Protein AF-A0A6S7LPI6-F1 (afdb_monomer_lite)

Radius of gyration: 19.41 Å; chains: 1; bounding box: 51×55×48 Å

Secondary structure (DSSP, 8-state):
--------S-S-TTSSGGGS-HHHHHHHHHHHTT--HHHHHHHHHHHHHTT-TTS-SSHHHHTT--S----EEETTEEEEE--HHHHHHHHHTTS-TT--EEEEEEEE--EESSSEEEEEEEEE-SSSS-EEEEEEEEEESS--SSSGGGHHHHHHHHHHHHH-EEETTEEEEEE-

Sequence (176 aa):
TDSISDNSCLSDDSDQLENYSLKDKLVTWVNNFQVKHNAVDALLKLLKQSGHSELPSTARALLATPRLVSIGHKSEMEYVYFPLEKALLENFQSYPDSVDTLEIGLIPLFKSSQSSLWPVLCGIMNLTPVRIFPIALTYGKSKPKNLDFLHDTVRDLNIVLKQGLSCGSKVLKVSL

Foldseek 3Di:
DDDDDDDDDDDDPPPPPVPDDPLVVLLLVCLLVVDDFVVVLVVQVVVCVVPPVVGDNTPCVSNVPDPDFDWDDALNWTKGFDQPLNVCQVSCVSFDPPAQAWEKDWDFDWDDDQKIKTFTWMWGDPDPPIDIDTGMITIDRDPRNDPRSCVSVVVSVVVCQVFAHDDPPGGHHYHD

pLDDT: mean 84.73, std 15.78, range [29.33, 97.5]

Structure (mmCIF, N/CA/C/O backbone):
data_AF-A0A6S7LPI6-F1
#
_entry.id   AF-A0A6S7LPI6-F1
#
loop_
_atom_site.group_PDB
_atom_site.id
_atom_site.type_symbol
_atom_site.label_atom_id
_atom_site.label_alt_id
_atom_site.label_comp_id
_atom_site.label_asym_id
_atom_site.label_entity_id
_atom_site.label_seq_id
_atom_site.pdbx_PDB_ins_code
_atom_site.Cartn_x
_atom_site.Cartn_y
_atom_site.Cartn_z
_atom_site.occupancy
_atom_site.B_iso_or_equiv
_atom_site.auth_seq_id
_atom_site.auth_comp_id
_atom_site.auth_asym_id
_atom_site.auth_atom_id
_atom_site.pdbx_PDB_model_num
ATOM 1 N N . THR A 1 1 ? -13.040 -41.913 -6.096 1.00 38.00 1 THR A N 1
ATOM 2 C CA . THR A 1 1 ? -12.423 -41.538 -4.812 1.00 38.00 1 THR A CA 1
ATOM 3 C C . THR A 1 1 ? -11.556 -40.338 -5.065 1.00 38.00 1 THR A C 1
ATOM 5 O O . THR A 1 1 ? -11.021 -40.237 -6.160 1.00 38.00 1 THR A O 1
ATOM 8 N N . ASP A 1 2 ? -11.493 -39.472 -4.062 1.00 29.33 2 ASP A N 1
ATOM 9 C CA . ASP A 1 2 ? -10.891 -38.138 -4.022 1.00 29.33 2 ASP A CA 1
ATOM 10 C C . ASP A 1 2 ? -11.766 -37.020 -4.596 1.00 29.33 2 ASP A C 1
ATOM 12 O O . ASP A 1 2 ? -12.211 -37.105 -5.732 1.00 29.33 2 ASP A O 1
ATOM 16 N N . SER A 1 3 ? -12.000 -35.887 -3.942 1.00 38.38 3 SER A N 1
ATOM 17 C CA . SER A 1 3 ? -12.183 -35.481 -2.537 1.00 38.38 3 SER A CA 1
ATOM 18 C C . SER A 1 3 ? -12.418 -33.964 -2.624 1.00 38.38 3 SER A C 1
ATOM 20 O O . SER A 1 3 ? -11.811 -33.287 -3.449 1.00 38.38 3 SER A O 1
ATOM 22 N N . ILE A 1 4 ? -13.340 -33.452 -1.815 1.00 45.62 4 ILE A N 1
ATOM 23 C CA . ILE A 1 4 ? -13.784 -32.050 -1.738 1.00 45.62 4 ILE A CA 1
ATOM 24 C C . ILE A 1 4 ? -12.619 -31.086 -1.439 1.00 45.62 4 ILE A C 1
ATOM 26 O O . ILE A 1 4 ? -11.750 -31.411 -0.630 1.00 45.62 4 ILE A O 1
ATOM 30 N N . SER A 1 5 ? -12.642 -29.878 -2.020 1.00 39.88 5 SER A N 1
ATOM 31 C CA . SER A 1 5 ? -12.077 -28.652 -1.423 1.00 39.88 5 SER A CA 1
ATOM 32 C C . SER A 1 5 ? -12.784 -27.402 -1.975 1.00 39.88 5 SER A C 1
ATOM 34 O O . SER A 1 5 ? -12.602 -27.028 -3.132 1.00 39.88 5 SER A O 1
ATOM 36 N N . ASP A 1 6 ? -13.604 -26.816 -1.105 1.00 35.84 6 ASP A N 1
ATOM 37 C CA . ASP A 1 6 ? -14.386 -25.573 -1.187 1.00 35.84 6 ASP A CA 1
ATOM 38 C C . ASP A 1 6 ? -13.531 -24.318 -1.509 1.00 35.84 6 ASP A C 1
ATOM 40 O O . ASP A 1 6 ? -12.397 -24.199 -1.057 1.00 35.84 6 ASP A O 1
ATOM 44 N N . ASN A 1 7 ? -13.947 -23.461 -2.452 1.00 48.78 7 ASN A N 1
ATOM 45 C CA . ASN A 1 7 ? -14.768 -22.237 -2.306 1.00 48.78 7 ASN A CA 1
ATOM 46 C C . ASN A 1 7 ? -14.060 -21.007 -1.677 1.00 48.78 7 ASN A C 1
ATOM 48 O O . ASN A 1 7 ? -13.860 -20.985 -0.470 1.00 48.78 7 ASN A O 1
ATOM 52 N N . SER A 1 8 ? -13.788 -19.960 -2.485 1.00 48.56 8 SER A N 1
ATOM 53 C CA . SER A 1 8 ? -14.127 -18.539 -2.196 1.00 48.56 8 SER A CA 1
ATOM 54 C C . SER A 1 8 ? -13.527 -17.542 -3.218 1.00 48.56 8 SER A C 1
ATOM 56 O O . SER A 1 8 ? -12.334 -17.257 -3.169 1.00 48.56 8 SER A O 1
ATOM 58 N N . CYS A 1 9 ? -14.371 -16.950 -4.069 1.00 35.94 9 CYS A N 1
ATOM 59 C CA . CYS A 1 9 ? -14.296 -15.571 -4.595 1.00 35.94 9 CYS A CA 1
ATOM 60 C C . CYS A 1 9 ? -15.755 -15.220 -4.939 1.00 35.94 9 CYS A C 1
ATOM 62 O O . CYS A 1 9 ? -16.339 -15.857 -5.808 1.00 35.94 9 CYS A O 1
ATOM 64 N N . LEU A 1 10 ? -16.375 -14.368 -4.126 1.00 50.50 10 LEU A N 1
ATOM 65 C CA . LEU A 1 10 ? -17.753 -14.518 -3.647 1.00 50.50 10 LEU A CA 1
ATOM 66 C C . LEU A 1 10 ? -18.869 -14.508 -4.708 1.00 50.50 10 LEU A C 1
ATOM 68 O O . LEU A 1 10 ? -18.901 -13.719 -5.645 1.00 50.50 10 LEU A O 1
ATOM 72 N N . SER A 1 11 ? -19.821 -15.400 -4.443 1.00 45.88 11 SER A N 1
ATOM 73 C CA . SER A 1 11 ? -21.220 -15.419 -4.863 1.00 45.88 11 SER A CA 1
ATOM 74 C C . SER A 1 11 ? -22.012 -14.243 -4.275 1.00 45.88 11 SER A C 1
ATOM 76 O O . SER A 1 11 ? -21.852 -13.973 -3.089 1.00 45.88 11 SER A O 1
ATOM 78 N N . ASP A 1 12 ? -22.889 -13.647 -5.089 1.00 37.72 12 ASP A N 1
ATOM 79 C CA . ASP A 1 12 ? -24.070 -12.820 -4.757 1.00 37.72 12 ASP A CA 1
ATOM 80 C C . ASP A 1 12 ? -24.065 -12.127 -3.365 1.00 37.72 12 ASP A C 1
ATOM 82 O O . ASP A 1 12 ? -24.428 -12.702 -2.338 1.00 37.72 12 ASP A O 1
ATOM 86 N N . ASP A 1 13 ? -23.634 -10.861 -3.335 1.00 52.47 13 ASP A N 1
ATOM 87 C CA . ASP A 1 13 ? -23.155 -10.122 -2.146 1.00 52.47 13 ASP A CA 1
ATOM 88 C C . ASP A 1 13 ? -24.256 -9.562 -1.212 1.00 52.47 13 ASP A C 1
ATOM 90 O O . ASP A 1 13 ? -23.968 -8.854 -0.249 1.00 52.47 13 ASP A O 1
ATOM 94 N N . SER A 1 14 ? -25.535 -9.867 -1.452 1.00 49.16 14 SER A N 1
ATOM 95 C CA . SER A 1 14 ? -26.617 -9.418 -0.552 1.00 49.16 14 SER A CA 1
ATOM 96 C C . SER A 1 14 ? -26.921 -10.393 0.595 1.00 49.16 14 SER A C 1
ATOM 98 O O . SER A 1 14 ? -27.342 -9.944 1.660 1.00 49.16 14 SER A O 1
ATOM 100 N N . ASP A 1 15 ? -26.580 -11.680 0.446 1.00 46.91 15 ASP A N 1
ATOM 101 C CA . ASP A 1 15 ? -26.889 -12.736 1.428 1.00 46.91 15 ASP A CA 1
ATOM 102 C C . ASP A 1 15 ? -25.670 -13.192 2.273 1.00 46.91 15 ASP A C 1
ATOM 104 O O . ASP A 1 15 ? -25.810 -13.980 3.208 1.00 46.91 15 ASP A O 1
ATOM 108 N N . GLN A 1 16 ? -24.452 -12.696 2.002 1.00 50.00 16 GLN A N 1
ATOM 109 C CA . GLN A 1 16 ? -23.207 -13.154 2.663 1.00 50.00 16 GLN A CA 1
ATOM 110 C C . GLN A 1 16 ? -22.785 -12.321 3.895 1.00 50.00 16 GLN A C 1
ATOM 112 O O . GLN A 1 16 ? -21.941 -12.746 4.688 1.00 50.00 16 GLN A O 1
ATOM 117 N N . LEU A 1 17 ? -23.379 -11.143 4.116 1.00 52.81 17 LEU A N 1
ATOM 118 C CA . LEU A 1 17 ? -23.037 -10.251 5.241 1.00 52.81 17 LEU A CA 1
ATOM 119 C C . LEU A 1 17 ? -23.485 -10.780 6.620 1.00 52.81 17 LEU A C 1
ATOM 121 O O . LEU A 1 17 ? -23.011 -10.300 7.661 1.00 52.81 17 LEU A O 1
ATOM 125 N N . GLU A 1 18 ? -24.372 -11.775 6.652 1.00 56.91 18 GLU A N 1
ATOM 126 C CA . GLU A 1 18 ? -24.890 -12.359 7.893 1.00 56.91 18 GLU A CA 1
ATOM 127 C C . GLU A 1 18 ? -23.881 -13.277 8.602 1.00 56.91 18 GLU A C 1
ATOM 129 O O . GLU A 1 18 ? -23.933 -13.386 9.827 1.00 56.91 18 GLU A O 1
ATOM 134 N N . ASN A 1 19 ? -22.898 -13.838 7.887 1.00 67.81 19 ASN A N 1
ATOM 135 C CA . ASN A 1 19 ? -21.975 -14.842 8.439 1.00 67.81 19 ASN A CA 1
ATOM 136 C C . ASN A 1 19 ? -20.627 -14.283 8.944 1.00 67.81 19 ASN A C 1
ATOM 138 O O . ASN A 1 19 ? -19.804 -15.023 9.482 1.00 67.81 19 ASN A O 1
ATOM 142 N N . TYR A 1 20 ? -20.381 -12.978 8.791 1.0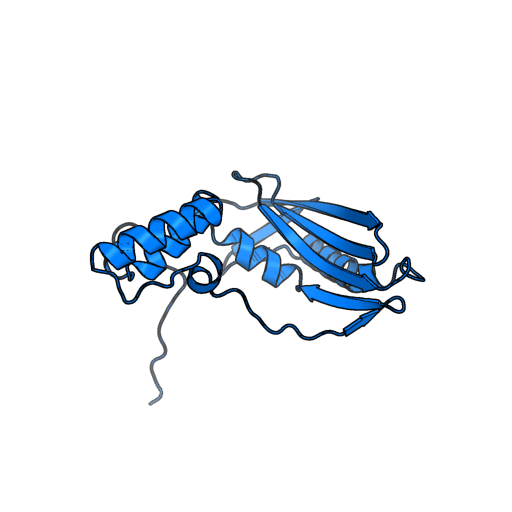0 80.12 20 TYR A N 1
ATOM 143 C CA . TYR A 1 20 ? -19.142 -12.343 9.250 1.00 80.12 20 TYR A CA 1
ATOM 144 C C . TYR A 1 20 ? -19.182 -11.974 10.733 1.00 80.12 20 TYR A C 1
ATOM 146 O O . TYR A 1 20 ? -20.161 -11.394 11.224 1.00 80.12 20 TYR A O 1
ATOM 154 N N . SER A 1 21 ? -18.072 -12.219 11.437 1.00 90.75 21 SER A N 1
ATOM 155 C CA . SER A 1 21 ? -17.922 -11.772 12.821 1.00 90.75 21 SER A CA 1
ATOM 156 C C . SER A 1 21 ? -17.941 -10.239 12.902 1.00 90.75 21 SER A C 1
ATOM 158 O O . SER A 1 21 ? -17.611 -9.537 11.942 1.00 90.75 21 SER A O 1
ATOM 160 N N . LEU A 1 22 ? -18.283 -9.685 14.071 1.00 92.69 22 LEU A N 1
ATOM 161 C CA . LEU A 1 22 ? -18.216 -8.233 14.293 1.00 92.69 22 LEU A CA 1
ATOM 162 C C . LEU A 1 22 ? -16.818 -7.677 13.986 1.00 92.69 22 LEU A C 1
ATOM 164 O O . LEU A 1 22 ? -16.688 -6.576 13.455 1.00 92.69 22 LEU A O 1
ATOM 168 N N . LYS A 1 23 ? -15.770 -8.452 14.285 1.00 92.19 23 LYS A N 1
ATOM 169 C CA . LYS A 1 23 ? -14.388 -8.088 13.980 1.00 92.19 23 LYS A CA 1
ATOM 170 C C . LYS A 1 23 ? -14.185 -7.890 12.476 1.00 92.19 23 LYS A C 1
ATOM 172 O O . LYS A 1 23 ? -13.609 -6.876 12.090 1.00 92.19 23 LYS A O 1
ATOM 177 N N . ASP A 1 24 ? -14.682 -8.805 11.648 1.00 89.81 24 ASP A N 1
ATOM 178 C CA . ASP A 1 24 ? -14.536 -8.732 10.188 1.00 89.81 24 ASP A CA 1
ATOM 179 C C . ASP A 1 24 ? -15.322 -7.546 9.621 1.00 89.81 24 ASP A C 1
ATOM 181 O O . ASP A 1 24 ? -14.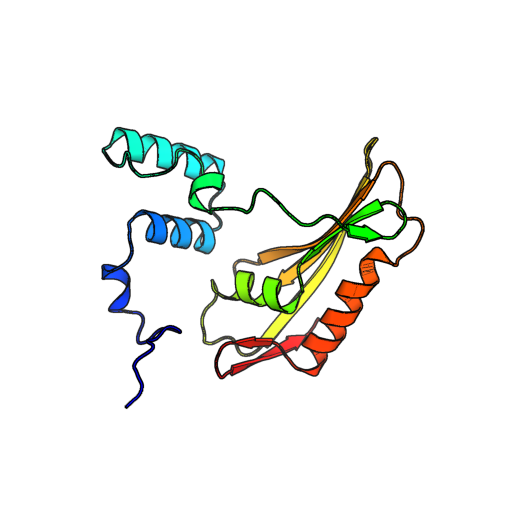789 -6.762 8.838 1.00 89.81 24 ASP A O 1
ATOM 185 N N . LYS A 1 25 ? -16.546 -7.326 10.121 1.00 92.50 25 LYS A N 1
ATOM 186 C CA . LYS A 1 25 ? -17.364 -6.153 9.768 1.00 92.50 25 LYS A CA 1
ATOM 187 C C . LYS A 1 25 ? -16.644 -4.841 10.091 1.00 92.50 25 LYS A C 1
ATOM 189 O O . LYS A 1 25 ? -16.651 -3.917 9.279 1.00 92.50 25 LYS A O 1
ATOM 194 N N . LEU A 1 26 ? -15.979 -4.765 11.247 1.00 94.31 26 LEU A N 1
ATOM 195 C CA . LEU A 1 26 ? -15.180 -3.601 11.630 1.00 94.31 26 LEU A CA 1
ATOM 196 C C . LEU A 1 26 ? -13.948 -3.428 10.735 1.00 94.31 26 LEU A C 1
ATOM 198 O O . LEU A 1 26 ? -13.650 -2.299 10.358 1.00 94.31 26 LEU A O 1
ATOM 202 N N . VAL A 1 27 ? -13.246 -4.504 10.368 1.00 90.75 27 VAL A N 1
ATOM 203 C CA . VAL A 1 27 ? -12.104 -4.437 9.436 1.00 90.75 27 VAL A CA 1
ATOM 204 C C . VAL A 1 27 ? -12.549 -3.877 8.083 1.00 90.75 27 VAL A C 1
ATOM 206 O O . VAL A 1 27 ? -11.958 -2.906 7.601 1.00 90.75 27 VAL A O 1
ATOM 209 N N . THR A 1 28 ? -13.625 -4.421 7.511 1.00 88.44 28 THR A N 1
ATOM 210 C CA . THR A 1 28 ? -14.194 -3.950 6.240 1.00 88.44 28 THR A CA 1
ATOM 211 C C . THR A 1 28 ? -14.614 -2.487 6.330 1.00 88.44 28 THR A C 1
ATOM 213 O O . THR A 1 28 ? -14.245 -1.681 5.478 1.00 88.44 28 THR A O 1
ATOM 216 N N . TRP A 1 29 ? -15.306 -2.098 7.404 1.00 92.19 29 TRP A N 1
ATOM 217 C CA . TRP A 1 29 ? -15.706 -0.709 7.626 1.00 92.19 29 TRP A CA 1
ATOM 218 C C . TRP A 1 29 ? -14.503 0.244 7.711 1.00 92.19 29 TRP A C 1
ATOM 220 O O . TRP A 1 29 ? -14.475 1.262 7.018 1.00 92.19 29 TRP A O 1
ATOM 230 N N . VAL A 1 30 ? -13.476 -0.088 8.500 1.00 92.19 30 VAL A N 1
ATOM 231 C CA . VAL A 1 30 ? -12.270 0.751 8.623 1.00 92.19 30 VAL A CA 1
ATOM 232 C C . VAL A 1 30 ? -11.594 0.945 7.267 1.00 92.19 30 VAL A C 1
ATOM 234 O O . VAL A 1 30 ? -11.211 2.070 6.933 1.00 92.19 30 VAL A O 1
ATOM 237 N N . ASN A 1 31 ? -11.482 -0.124 6.475 1.00 85.19 31 ASN A N 1
ATOM 238 C CA . ASN A 1 31 ? -10.840 -0.084 5.166 1.00 85.19 31 ASN A CA 1
ATOM 239 C C . ASN A 1 31 ? -11.653 0.714 4.144 1.00 85.19 31 ASN A C 1
ATOM 241 O O . ASN A 1 31 ? -11.070 1.536 3.431 1.00 85.19 31 ASN A O 1
ATOM 245 N N . ASN A 1 32 ? -12.970 0.514 4.086 1.00 85.19 32 ASN A N 1
ATOM 246 C CA . ASN A 1 32 ? -13.850 1.161 3.110 1.00 85.19 32 ASN A CA 1
ATOM 247 C C . ASN A 1 32 ? -13.947 2.670 3.342 1.00 85.19 32 ASN A C 1
ATOM 249 O O . ASN A 1 32 ? -13.871 3.448 2.395 1.00 85.19 32 ASN A O 1
ATOM 253 N N . PHE A 1 33 ? -14.044 3.090 4.605 1.00 87.62 33 PHE A N 1
ATOM 254 C CA . PHE A 1 33 ? -14.198 4.500 4.968 1.00 87.62 33 PHE A CA 1
ATOM 255 C C . PHE A 1 33 ? -12.874 5.200 5.307 1.00 87.62 33 PHE A C 1
ATOM 257 O O . PHE A 1 33 ? -12.888 6.363 5.708 1.00 87.62 33 PHE A O 1
ATOM 264 N N . GLN A 1 34 ? -11.736 4.507 5.171 1.00 86.00 34 GLN A N 1
ATOM 265 C CA . GLN A 1 34 ? -10.400 5.017 5.513 1.00 86.00 34 GLN A CA 1
ATOM 266 C C . GLN A 1 34 ? -10.366 5.682 6.905 1.00 86.00 34 GLN A C 1
ATOM 268 O O . GLN A 1 34 ? -9.833 6.780 7.103 1.00 86.00 34 GLN A O 1
ATOM 273 N N . VAL A 1 35 ? -10.981 5.018 7.890 1.00 92.50 35 VAL A N 1
ATOM 274 C CA . VAL A 1 35 ? -11.187 5.588 9.226 1.00 92.50 35 VAL A CA 1
ATOM 275 C C . VAL A 1 35 ? -9.847 5.735 9.943 1.00 92.50 35 VAL A C 1
ATOM 277 O O . VAL A 1 35 ? -9.056 4.796 10.040 1.00 92.50 35 VAL A O 1
ATOM 280 N N . LYS A 1 36 ? -9.588 6.922 10.500 1.00 92.56 36 LYS A N 1
ATOM 281 C CA . LYS A 1 36 ? -8.341 7.194 11.225 1.00 92.56 36 LYS A CA 1
ATOM 282 C C . LYS A 1 36 ? -8.189 6.252 12.422 1.00 92.56 36 LYS A C 1
ATOM 284 O O . LYS A 1 36 ? -9.107 6.109 13.227 1.00 92.56 36 LYS A O 1
ATOM 289 N N . HIS A 1 37 ? -6.993 5.682 12.594 1.00 92.94 37 HIS A N 1
ATOM 290 C CA . HIS A 1 37 ? -6.711 4.715 13.665 1.00 92.94 37 HIS A CA 1
ATOM 291 C C . HIS A 1 37 ? -7.062 5.228 15.067 1.00 92.94 37 HIS A C 1
ATOM 293 O O . HIS A 1 37 ? -7.540 4.452 15.879 1.00 92.94 37 HIS A O 1
ATOM 299 N N . ASN A 1 38 ? -6.891 6.521 15.358 1.00 95.69 38 ASN A N 1
ATOM 300 C CA . ASN A 1 38 ? -7.260 7.080 16.662 1.00 95.69 38 ASN A CA 1
ATOM 301 C C . ASN A 1 38 ? -8.775 7.007 16.940 1.00 95.69 38 ASN A C 1
ATOM 303 O O . ASN A 1 38 ? -9.173 6.768 18.078 1.00 95.69 38 ASN A O 1
ATOM 307 N N . ALA A 1 39 ? -9.611 7.190 15.915 1.00 96.62 39 ALA A N 1
ATOM 308 C CA . ALA A 1 39 ? -11.058 7.041 16.021 1.00 96.62 39 ALA A CA 1
ATOM 309 C C . ALA A 1 39 ? -11.443 5.566 16.199 1.00 96.62 39 ALA A C 1
ATOM 311 O O . ALA A 1 39 ? -12.270 5.247 17.049 1.00 96.62 39 ALA A O 1
ATOM 312 N N . VAL A 1 40 ? -10.783 4.664 15.465 1.00 96.62 40 VAL A N 1
ATOM 313 C CA . VAL A 1 40 ? -10.959 3.212 15.623 1.00 96.62 40 VAL A CA 1
ATOM 314 C C . VAL A 1 40 ? -10.549 2.757 17.027 1.00 96.62 40 VAL A C 1
ATOM 316 O O . VAL A 1 40 ? -11.294 2.030 17.669 1.00 96.62 40 VAL A O 1
ATOM 319 N N . ASP A 1 41 ? -9.414 3.225 17.550 1.00 96.50 41 ASP A N 1
ATOM 320 C CA . ASP A 1 41 ? -8.952 2.924 18.911 1.00 96.50 41 ASP A CA 1
ATOM 321 C C . ASP A 1 41 ? -9.964 3.387 19.968 1.00 96.50 41 ASP A C 1
ATOM 323 O O . ASP A 1 41 ? -10.225 2.672 20.937 1.00 96.50 41 ASP A O 1
ATOM 327 N N . ALA A 1 42 ? -10.530 4.588 19.800 1.00 97.19 42 ALA A N 1
ATOM 328 C CA . ALA A 1 42 ? -11.562 5.108 20.693 1.00 97.19 42 ALA A CA 1
ATOM 329 C C . ALA A 1 42 ? -12.834 4.247 20.639 1.00 97.19 42 ALA A C 1
ATOM 331 O O . ALA A 1 42 ? -13.347 3.855 21.687 1.00 97.19 42 ALA A O 1
ATOM 332 N N . LEU A 1 43 ? -13.289 3.886 19.435 1.00 97.50 43 LEU A N 1
ATOM 333 C CA . LEU A 1 43 ? -14.448 3.019 19.233 1.00 97.50 43 LEU A CA 1
ATOM 334 C C . LEU A 1 43 ? -14.235 1.628 19.844 1.00 97.50 43 LEU A C 1
ATOM 336 O O . LEU A 1 43 ? -15.086 1.146 20.583 1.0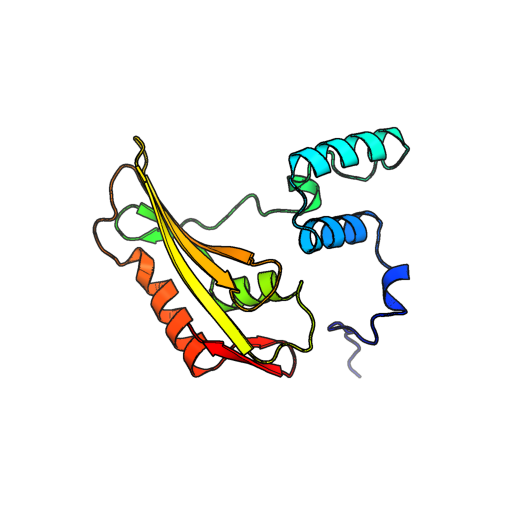0 97.50 43 LEU A O 1
ATOM 340 N N . LEU A 1 44 ? -13.088 0.998 19.590 1.00 96.94 44 LEU A N 1
ATOM 341 C CA . LEU A 1 44 ? -12.765 -0.326 20.121 1.00 96.94 44 LEU A CA 1
ATOM 342 C C . LEU A 1 44 ? -12.766 -0.341 21.654 1.00 96.94 44 LEU A C 1
ATOM 344 O O . LEU A 1 44 ? -13.264 -1.288 22.259 1.00 96.94 44 LEU A O 1
ATOM 348 N N . LYS A 1 45 ? -12.263 0.718 22.301 1.00 96.50 45 LYS A N 1
ATOM 349 C CA . LYS A 1 45 ? -12.324 0.846 23.766 1.00 96.50 45 LYS A CA 1
ATOM 350 C C . LYS A 1 45 ? -13.764 0.914 24.276 1.00 96.50 45 LYS A C 1
ATOM 352 O O . LYS A 1 45 ? -14.065 0.240 25.258 1.00 96.50 45 LYS A O 1
ATOM 357 N N . LEU A 1 46 ? -14.634 1.676 23.608 1.00 97.06 46 LEU A N 1
ATOM 358 C CA . LEU A 1 46 ? -16.059 1.748 23.949 1.00 97.06 46 LEU A CA 1
ATOM 359 C C . LEU A 1 46 ? -16.739 0.386 23.763 1.00 97.06 46 LEU A C 1
ATOM 361 O O . LEU A 1 46 ? -17.389 -0.095 24.683 1.00 97.06 46 LEU A O 1
ATOM 365 N N . LEU A 1 47 ? -16.512 -0.289 22.633 1.00 96.31 47 LEU A N 1
ATOM 366 C CA . LEU A 1 47 ? -17.093 -1.609 22.364 1.00 96.31 47 LEU A CA 1
ATOM 367 C C . LEU A 1 47 ? -16.678 -2.648 23.414 1.00 96.31 47 LEU A C 1
ATOM 369 O O . LEU A 1 47 ? -17.521 -3.408 23.890 1.00 96.31 47 LEU A O 1
ATOM 373 N N . LYS A 1 48 ? -15.410 -2.639 23.845 1.00 95.38 48 LYS A N 1
ATOM 374 C CA . LYS A 1 48 ? -14.941 -3.509 24.935 1.00 95.38 48 LYS A CA 1
ATOM 375 C C . LYS A 1 48 ? -15.652 -3.221 26.256 1.00 95.38 48 LYS A C 1
ATOM 377 O O . LYS A 1 48 ? -15.997 -4.159 26.966 1.00 95.38 48 LYS A O 1
ATOM 382 N N . GLN A 1 49 ? -15.877 -1.946 26.582 1.00 95.56 49 GLN A N 1
ATOM 383 C CA . GLN A 1 49 ? -16.639 -1.547 27.773 1.00 95.56 49 GLN A CA 1
ATOM 384 C C . GLN A 1 49 ? -18.117 -1.953 27.674 1.00 95.56 49 GLN A C 1
ATOM 386 O O . GLN A 1 49 ? -18.737 -2.240 28.692 1.00 95.56 49 GLN A O 1
ATOM 391 N N . SER A 1 50 ? -18.659 -2.028 26.459 1.00 95.69 50 SER A N 1
ATOM 392 C CA . SER A 1 50 ? -20.036 -2.444 26.173 1.00 95.69 50 SER A CA 1
ATOM 393 C C . SER A 1 50 ? -20.225 -3.960 26.011 1.00 95.69 50 SER A C 1
ATOM 395 O O . SER A 1 50 ? -21.294 -4.385 25.587 1.00 95.69 50 SER A O 1
ATOM 397 N N . GLY A 1 51 ? -19.227 -4.782 26.357 1.00 93.94 51 GLY A N 1
ATOM 398 C CA . GLY A 1 51 ? -19.354 -6.246 26.392 1.00 93.94 51 GLY A CA 1
ATOM 399 C C . GLY A 1 51 ? -18.607 -7.004 25.291 1.00 93.94 51 GLY A C 1
ATOM 400 O O . GLY A 1 51 ? -18.525 -8.226 25.367 1.00 93.94 51 GLY A O 1
ATOM 401 N N . HIS A 1 52 ? -17.982 -6.316 24.332 1.00 94.62 52 HIS A N 1
ATOM 402 C CA . HIS A 1 52 ? -17.192 -6.942 23.261 1.00 94.62 52 HIS A CA 1
ATOM 403 C C . HIS A 1 52 ? -15.724 -7.145 23.655 1.00 94.62 52 HIS A C 1
ATOM 405 O O . HIS A 1 52 ? -14.802 -6.594 23.045 1.00 94.62 52 HIS A O 1
ATOM 411 N N . SER A 1 53 ? -15.489 -7.883 24.741 1.00 92.69 53 SER A N 1
ATOM 412 C CA . SER A 1 53 ? -14.147 -8.089 25.310 1.00 92.69 53 SER A CA 1
ATOM 413 C C . SER A 1 53 ? -13.165 -8.815 24.372 1.00 92.69 53 SER A C 1
ATOM 415 O O . SER A 1 53 ? -11.950 -8.606 24.482 1.00 92.69 53 SER A O 1
ATOM 417 N N . GLU A 1 54 ? -13.691 -9.594 23.424 1.00 93.25 54 GLU A N 1
ATOM 418 C CA . GLU A 1 54 ? -12.979 -10.317 22.368 1.00 93.25 54 GLU A CA 1
ATOM 419 C C . GLU A 1 54 ? -12.297 -9.392 21.353 1.00 93.25 54 GLU A C 1
ATOM 421 O O . GLU A 1 54 ? -11.326 -9.786 20.700 1.00 93.25 54 GLU A O 1
ATOM 426 N N . LEU A 1 55 ? -12.774 -8.150 21.223 1.00 94.25 55 LEU A N 1
ATOM 427 C CA . LEU A 1 55 ? -12.196 -7.193 20.293 1.00 94.25 55 LEU A CA 1
ATOM 428 C C . LEU A 1 55 ? -10.830 -6.684 20.788 1.00 94.25 55 LEU A C 1
ATOM 430 O O . LEU A 1 55 ? -10.588 -6.512 21.992 1.00 94.25 55 LEU A O 1
ATOM 434 N N . PRO A 1 56 ? -9.896 -6.394 19.868 1.00 93.69 56 PRO A N 1
ATOM 435 C CA . PRO A 1 56 ? -8.624 -5.783 20.223 1.00 93.69 56 PRO A CA 1
ATOM 436 C C . PRO A 1 56 ? -8.818 -4.339 20.690 1.00 93.69 56 PRO A C 1
ATOM 438 O O . PRO A 1 56 ? -9.789 -3.682 20.349 1.00 93.69 56 PRO A O 1
ATOM 441 N N . SER A 1 57 ? -7.850 -3.808 21.438 1.00 91.31 57 SER A N 1
ATOM 442 C CA . SER A 1 57 ? -7.913 -2.425 21.941 1.00 91.31 57 SER A CA 1
ATOM 443 C C . SER A 1 57 ? -7.324 -1.388 20.978 1.00 91.31 57 SER A C 1
ATOM 445 O O . SER A 1 57 ? -7.299 -0.204 21.309 1.00 91.31 57 SER A O 1
ATOM 447 N N . THR A 1 58 ? -6.774 -1.827 19.841 1.00 93.00 58 THR A N 1
ATOM 448 C CA . THR A 1 58 ? -6.136 -0.941 18.859 1.00 93.00 58 THR A CA 1
ATOM 449 C C . THR A 1 58 ? -6.473 -1.346 17.430 1.00 93.00 58 THR A C 1
ATOM 451 O O . THR A 1 58 ? -6.550 -2.539 17.122 1.00 93.00 58 THR A O 1
ATOM 454 N N . ALA A 1 59 ? -6.579 -0.359 16.544 1.00 92.88 59 ALA A N 1
ATOM 455 C CA . ALA A 1 59 ? -6.765 -0.509 15.107 1.00 92.88 59 ALA A CA 1
ATOM 456 C C . ALA A 1 59 ? -5.688 -1.409 14.496 1.00 92.88 59 ALA A C 1
ATOM 458 O O . ALA A 1 59 ? -5.982 -2.281 13.690 1.00 92.88 59 ALA A O 1
ATOM 459 N N . ARG A 1 60 ? -4.435 -1.273 14.950 1.00 88.38 60 ARG A N 1
ATOM 460 C CA . ARG A 1 60 ? -3.318 -2.107 14.480 1.00 88.38 60 ARG A CA 1
ATOM 461 C C . ARG A 1 60 ? -3.548 -3.597 14.752 1.00 88.38 60 ARG A C 1
ATOM 463 O O . ARG A 1 60 ? -3.208 -4.429 13.920 1.00 88.38 60 ARG A O 1
ATOM 470 N N . ALA A 1 61 ? -4.089 -3.936 15.921 1.00 90.81 61 ALA A N 1
ATOM 471 C CA . ALA A 1 61 ? -4.406 -5.318 16.269 1.00 90.81 61 ALA A CA 1
ATOM 472 C C . ALA A 1 61 ? -5.698 -5.806 15.590 1.00 90.81 61 ALA A C 1
ATOM 474 O O . ALA A 1 61 ? -5.796 -6.989 15.273 1.00 90.81 61 ALA A O 1
ATOM 475 N N . LEU A 1 62 ? -6.652 -4.906 15.327 1.00 92.81 62 LEU A N 1
ATOM 476 C CA . LEU A 1 62 ? -7.846 -5.199 14.530 1.00 92.81 62 LEU A CA 1
ATOM 477 C C . LEU A 1 62 ? -7.485 -5.576 13.091 1.00 92.81 62 LEU A C 1
ATOM 479 O O . LEU A 1 62 ? -7.898 -6.630 12.621 1.00 92.81 62 LEU A O 1
ATOM 483 N N . LEU A 1 63 ? -6.659 -4.754 12.443 1.00 88.81 63 LEU A N 1
ATOM 484 C CA . LEU A 1 63 ? -6.237 -4.895 11.046 1.00 88.81 63 LEU A CA 1
ATOM 485 C C . LEU A 1 63 ? -5.104 -5.916 10.843 1.00 88.81 63 LEU A C 1
ATOM 487 O O . LEU A 1 63 ? -4.596 -6.049 9.735 1.00 88.81 63 LEU A O 1
ATOM 491 N N . ALA A 1 64 ? -4.677 -6.604 11.910 1.00 82.31 64 ALA A N 1
ATOM 492 C CA . ALA A 1 64 ? -3.681 -7.678 11.884 1.00 82.31 64 ALA A CA 1
ATOM 493 C C . ALA A 1 64 ? -2.393 -7.355 11.093 1.00 82.31 64 ALA A C 1
ATOM 495 O O . ALA A 1 64 ? -1.810 -8.233 10.459 1.00 82.31 64 ALA A O 1
ATOM 496 N N . THR A 1 65 ? -1.920 -6.104 11.138 1.00 75.12 65 THR A N 1
ATOM 497 C CA . THR A 1 65 ? -0.750 -5.692 10.351 1.00 75.12 65 THR A CA 1
ATOM 498 C C . THR A 1 65 ? 0.487 -6.520 10.749 1.00 75.12 65 THR A C 1
ATOM 500 O O . THR A 1 65 ? 0.806 -6.578 11.946 1.00 75.12 65 THR A O 1
ATOM 503 N N . PRO A 1 66 ? 1.203 -7.144 9.790 1.00 66.50 66 PRO A N 1
ATOM 504 C CA . PRO A 1 66 ? 2.385 -7.953 10.076 1.00 66.50 66 PRO A CA 1
ATOM 505 C C . PRO A 1 66 ? 3.437 -7.189 10.890 1.00 66.50 66 PRO A C 1
ATOM 507 O O . PRO A 1 66 ? 3.738 -6.030 10.611 1.00 66.50 66 PRO A O 1
ATOM 510 N N . ARG A 1 67 ? 4.007 -7.844 11.910 1.00 65.56 67 ARG A N 1
ATOM 511 C CA . ARG A 1 67 ? 5.050 -7.257 12.780 1.00 65.56 67 ARG A CA 1
ATOM 512 C C . ARG A 1 67 ? 6.472 -7.563 12.324 1.00 65.56 67 ARG A C 1
ATOM 514 O O . ARG A 1 67 ? 7.402 -6.892 12.755 1.00 65.56 67 ARG A O 1
ATOM 521 N N . LEU A 1 68 ? 6.629 -8.593 11.501 1.00 74.50 68 LEU A N 1
ATOM 522 C CA . LEU A 1 68 ? 7.908 -9.065 10.996 1.00 74.50 68 LEU A CA 1
ATOM 523 C C . LEU A 1 68 ? 7.851 -9.025 9.476 1.00 74.50 68 LEU A C 1
ATOM 525 O O . LEU A 1 68 ? 6.934 -9.574 8.868 1.00 74.50 68 LEU A O 1
ATOM 529 N N . VAL A 1 69 ? 8.835 -8.363 8.887 1.00 79.31 69 VAL A N 1
ATOM 530 C CA . VAL A 1 69 ? 9.065 -8.312 7.446 1.00 79.31 69 VAL A CA 1
ATOM 531 C C . VAL A 1 69 ? 10.481 -8.797 7.189 1.00 79.31 69 VAL A C 1
ATOM 533 O O . VAL A 1 69 ? 11.382 -8.537 7.986 1.00 79.31 69 VAL A O 1
ATOM 536 N N . SER A 1 70 ? 10.673 -9.541 6.103 1.00 83.12 70 SER A N 1
ATOM 537 C CA . SER A 1 70 ? 12.015 -9.928 5.678 1.00 83.12 70 SER A CA 1
ATOM 538 C C . SER A 1 70 ? 12.750 -8.681 5.190 1.00 83.12 70 SER A C 1
ATOM 540 O O . SER A 1 70 ? 12.244 -7.968 4.322 1.00 83.12 70 SER A O 1
ATOM 542 N N . ILE A 1 71 ? 13.908 -8.396 5.784 1.00 91.31 71 ILE A N 1
ATOM 543 C CA . ILE A 1 71 ? 14.735 -7.238 5.444 1.00 91.31 71 ILE A CA 1
ATOM 544 C C . ILE A 1 71 ? 15.867 -7.717 4.537 1.00 91.31 71 ILE A C 1
ATOM 546 O O . ILE A 1 71 ? 16.732 -8.489 4.951 1.00 91.31 71 ILE A O 1
ATOM 550 N N . GLY A 1 72 ? 15.847 -7.258 3.290 1.00 93.00 72 GLY A N 1
ATOM 551 C CA . GLY A 1 72 ? 16.948 -7.379 2.345 1.00 93.00 72 GLY A CA 1
ATOM 552 C C . GLY A 1 72 ? 17.903 -6.190 2.434 1.00 93.00 72 GLY A C 1
ATOM 553 O O . GLY A 1 72 ? 17.765 -5.311 3.284 1.00 93.00 72 GLY A O 1
ATOM 554 N N . HIS A 1 73 ? 18.882 -6.158 1.534 1.00 94.31 73 HIS A N 1
ATOM 555 C CA . HIS A 1 73 ? 19.811 -5.039 1.393 1.00 94.31 73 HIS A CA 1
ATOM 556 C C . HIS A 1 73 ? 19.926 -4.635 -0.077 1.00 94.31 73 HIS A C 1
ATOM 558 O O . HIS A 1 73 ? 20.173 -5.487 -0.930 1.00 94.31 73 HIS A O 1
ATOM 564 N N . LYS A 1 74 ? 19.776 -3.338 -0.360 1.00 94.19 74 LYS A N 1
ATOM 565 C CA . LYS A 1 74 ? 19.986 -2.729 -1.685 1.00 94.19 74 LYS A CA 1
ATOM 566 C C . LYS A 1 74 ? 20.541 -1.325 -1.533 1.00 94.19 74 LYS A C 1
ATOM 568 O O . LYS A 1 74 ? 20.246 -0.647 -0.557 1.00 94.19 74 LYS A O 1
ATOM 573 N N . SER A 1 75 ? 21.358 -0.888 -2.489 1.00 92.38 75 SER A N 1
ATOM 574 C CA . SER A 1 75 ? 21.938 0.466 -2.485 1.00 92.38 75 SER A CA 1
ATOM 575 C C . SER A 1 75 ? 22.677 0.840 -1.181 1.00 92.38 75 SER A C 1
ATOM 577 O O . SER A 1 75 ? 22.703 2.015 -0.818 1.00 92.38 75 SER A O 1
ATOM 579 N N . GLU A 1 76 ? 23.284 -0.151 -0.508 1.00 93.56 76 GLU A N 1
ATOM 580 C CA . GLU A 1 76 ? 23.936 -0.050 0.820 1.00 93.56 76 GLU A CA 1
ATOM 581 C C . GLU A 1 76 ? 22.989 0.322 1.978 1.00 93.56 76 GLU A C 1
ATOM 583 O O . GLU A 1 76 ? 23.393 0.916 2.977 1.00 93.56 76 GLU A O 1
ATOM 588 N N . MET A 1 77 ? 21.714 -0.034 1.84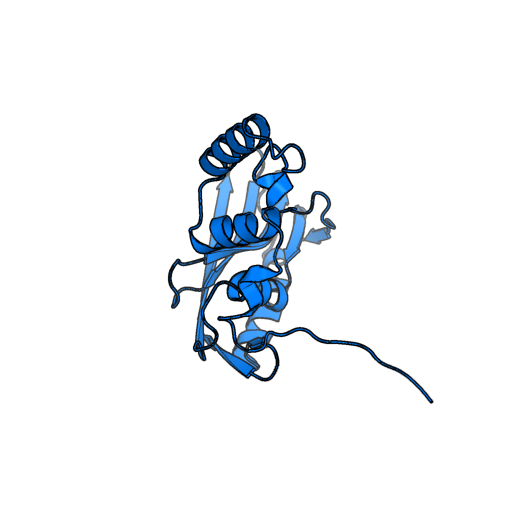6 1.00 92.88 77 MET A N 1
ATOM 589 C CA . MET A 1 77 ? 20.647 0.297 2.785 1.00 92.88 77 MET A CA 1
ATOM 590 C C . MET A 1 77 ? 19.786 -0.933 3.080 1.00 92.88 77 MET A C 1
ATOM 592 O O . MET A 1 77 ? 19.727 -1.872 2.281 1.00 92.88 77 MET A O 1
ATOM 596 N N . GLU A 1 78 ? 19.099 -0.908 4.221 1.00 94.75 78 GLU A N 1
ATOM 597 C CA . GLU A 1 78 ? 18.051 -1.877 4.531 1.00 94.75 78 GLU A CA 1
ATOM 598 C C . GLU A 1 78 ? 16.905 -1.696 3.537 1.00 94.75 78 GLU A C 1
ATOM 600 O O . GLU A 1 78 ? 16.511 -0.571 3.220 1.00 94.75 78 GLU A O 1
ATOM 605 N N . TYR A 1 79 ? 16.381 -2.804 3.030 1.00 94.62 79 TYR A N 1
ATOM 606 C CA . TYR A 1 79 ? 15.438 -2.798 1.924 1.00 94.62 79 TYR A CA 1
ATOM 607 C C . TYR A 1 79 ? 14.305 -3.786 2.168 1.00 94.62 79 TYR A C 1
ATOM 609 O O . TYR A 1 79 ? 14.539 -4.953 2.476 1.00 94.62 79 TYR A O 1
ATOM 617 N N . VAL A 1 80 ? 13.072 -3.330 1.985 1.00 94.69 80 VAL A N 1
ATOM 618 C CA . VAL A 1 80 ? 11.876 -4.174 2.004 1.00 94.69 80 VAL A CA 1
ATOM 619 C C . VAL A 1 80 ? 11.111 -3.943 0.712 1.00 94.69 80 VAL A C 1
ATOM 621 O O . VAL A 1 80 ? 10.840 -2.797 0.348 1.00 94.69 80 VAL A O 1
ATOM 624 N N . TYR A 1 81 ? 10.749 -5.033 0.040 1.00 95.06 81 TYR A N 1
ATOM 625 C CA . TYR A 1 81 ? 9.972 -5.010 -1.193 1.00 95.06 81 TYR A CA 1
ATOM 626 C C . TYR A 1 81 ? 8.596 -5.636 -0.989 1.00 95.06 81 TYR A C 1
ATOM 628 O O . TYR A 1 81 ? 8.473 -6.707 -0.393 1.00 95.06 81 TYR A O 1
ATOM 636 N N . PHE A 1 82 ? 7.576 -4.974 -1.522 1.00 93.75 82 PHE A N 1
ATOM 637 C CA . PHE A 1 82 ? 6.201 -5.443 -1.588 1.00 93.75 82 PHE A CA 1
ATOM 638 C C . PHE A 1 82 ? 5.892 -5.707 -3.067 1.00 93.75 82 PHE A C 1
ATOM 640 O O . PHE A 1 82 ? 5.737 -4.741 -3.817 1.00 93.75 82 PHE A O 1
ATOM 647 N N . PRO A 1 83 ? 5.838 -6.981 -3.509 1.00 94.88 83 PRO A N 1
ATOM 648 C CA . PRO A 1 83 ? 5.568 -7.322 -4.905 1.00 94.88 83 PRO A CA 1
ATOM 649 C C . PRO A 1 83 ? 4.345 -6.584 -5.437 1.00 94.88 83 PRO A C 1
ATOM 651 O O . PRO A 1 83 ? 3.276 -6.642 -4.823 1.00 94.88 83 PRO A O 1
ATOM 654 N N . LEU A 1 84 ? 4.517 -5.873 -6.555 1.00 94.56 84 LEU A N 1
ATOM 655 C CA . LEU A 1 84 ? 3.538 -4.884 -7.014 1.00 94.56 84 LEU A CA 1
ATOM 656 C C . LEU A 1 84 ? 2.173 -5.517 -7.288 1.00 94.56 84 LEU A C 1
ATOM 658 O O . LEU A 1 84 ? 1.158 -4.960 -6.888 1.00 94.56 84 LEU A O 1
ATOM 662 N N . GLU A 1 85 ? 2.153 -6.688 -7.924 1.00 93.75 85 GLU A N 1
ATOM 663 C CA . GLU A 1 85 ? 0.924 -7.432 -8.213 1.00 93.75 85 GLU A CA 1
ATOM 664 C C . GLU A 1 85 ? 0.146 -7.748 -6.930 1.00 93.75 85 GLU A C 1
ATOM 666 O O . GLU A 1 85 ? -1.032 -7.417 -6.811 1.00 93.75 85 GLU A O 1
ATOM 671 N N . LYS A 1 86 ? 0.828 -8.309 -5.926 1.00 93.25 86 LYS A N 1
ATOM 672 C CA . LYS A 1 86 ? 0.219 -8.634 -4.634 1.00 93.25 86 LYS A CA 1
ATOM 673 C C . LYS A 1 86 ? -0.288 -7.378 -3.925 1.00 93.25 86 LYS A C 1
ATOM 675 O O . LYS A 1 86 ? -1.416 -7.367 -3.441 1.00 93.25 86 LYS A O 1
ATOM 680 N N . ALA A 1 87 ? 0.524 -6.322 -3.889 1.00 92.81 87 ALA A N 1
ATOM 681 C CA . ALA A 1 87 ? 0.148 -5.064 -3.256 1.00 92.81 87 ALA A CA 1
ATOM 682 C C . ALA A 1 87 ? -1.060 -4.413 -3.956 1.00 92.81 87 ALA A C 1
ATOM 684 O O . ALA A 1 87 ? -1.947 -3.890 -3.282 1.00 92.81 87 ALA A O 1
ATOM 685 N N . LEU A 1 88 ? -1.133 -4.480 -5.290 1.00 93.56 88 LEU A N 1
ATOM 686 C CA . LEU A 1 88 ? -2.291 -4.020 -6.053 1.00 93.56 88 LEU A CA 1
ATOM 687 C C . LEU A 1 88 ? -3.537 -4.836 -5.720 1.00 93.56 88 LEU A C 1
ATOM 689 O O . LEU A 1 88 ? -4.561 -4.230 -5.436 1.00 93.56 88 LEU A O 1
ATOM 693 N N . LEU A 1 89 ? -3.458 -6.170 -5.693 1.00 91.94 89 LEU A N 1
ATOM 694 C CA . LEU A 1 89 ? -4.602 -7.026 -5.355 1.00 91.94 89 LEU A CA 1
ATOM 695 C C . LEU A 1 89 ? -5.146 -6.729 -3.955 1.00 91.94 89 LEU A C 1
ATOM 697 O O . LEU A 1 89 ? -6.345 -6.512 -3.800 1.00 91.94 89 LEU A O 1
ATOM 701 N N . GLU A 1 90 ? -4.270 -6.645 -2.954 1.00 88.75 90 GLU A N 1
ATOM 702 C CA . GLU A 1 90 ? -4.657 -6.334 -1.571 1.00 88.75 90 GLU A CA 1
ATOM 703 C C . GLU A 1 90 ? -5.334 -4.960 -1.450 1.00 88.75 90 GLU A C 1
ATOM 705 O O . GLU A 1 90 ? -6.290 -4.798 -0.693 1.00 88.75 90 GLU A O 1
ATOM 710 N N . ASN A 1 91 ? -4.873 -3.961 -2.210 1.00 88.94 91 ASN A N 1
ATOM 711 C CA . ASN A 1 91 ? -5.470 -2.623 -2.193 1.00 88.94 91 ASN A CA 1
ATOM 712 C C . ASN A 1 91 ? -6.689 -2.500 -3.121 1.00 88.94 91 ASN A C 1
ATOM 714 O O . ASN A 1 91 ? -7.522 -1.614 -2.914 1.00 88.94 91 ASN A O 1
ATOM 718 N N . PHE A 1 92 ? -6.819 -3.388 -4.108 1.00 88.19 92 PHE A N 1
ATOM 719 C CA . PHE A 1 92 ? -7.921 -3.403 -5.061 1.00 88.19 92 PHE A CA 1
ATOM 720 C C . PHE A 1 92 ? -9.191 -4.056 -4.498 1.00 88.19 92 PHE A C 1
ATOM 722 O O . PHE A 1 92 ? -10.278 -3.585 -4.804 1.00 88.19 92 PHE A O 1
ATOM 729 N N . GLN A 1 93 ? -9.067 -5.046 -3.603 1.00 82.69 93 GLN A N 1
ATOM 730 C CA . GLN A 1 93 ? -10.184 -5.798 -2.986 1.00 82.69 93 GLN A CA 1
ATOM 731 C C . GLN A 1 93 ? -11.303 -4.951 -2.355 1.00 82.69 93 GLN A C 1
ATOM 733 O O . GLN A 1 93 ? -12.381 -5.453 -2.069 1.00 82.69 93 GLN A O 1
ATOM 738 N N . SER A 1 94 ? -11.035 -3.678 -2.080 1.00 76.56 94 SER A N 1
ATOM 739 C CA . SER A 1 94 ? -11.997 -2.752 -1.475 1.00 76.56 94 SER A CA 1
ATOM 740 C C . SER A 1 94 ? -12.794 -1.917 -2.484 1.00 76.56 94 SER A C 1
ATOM 742 O O . SER A 1 94 ? -13.604 -1.086 -2.070 1.00 76.56 94 SER A O 1
ATOM 744 N N . TYR A 1 95 ? -12.532 -2.080 -3.782 1.00 84.94 95 TYR A N 1
ATOM 745 C CA . TYR A 1 95 ? -13.246 -1.399 -4.858 1.00 84.94 95 TYR A CA 1
ATOM 746 C C . TYR A 1 95 ? -14.269 -2.326 -5.530 1.00 84.94 95 TYR A C 1
ATOM 748 O O . TYR A 1 95 ? -14.164 -3.542 -5.398 1.00 84.94 95 TYR A O 1
ATOM 756 N N . PRO A 1 96 ? -15.252 -1.769 -6.265 1.00 80.81 96 PRO A N 1
ATOM 757 C CA . PRO A 1 96 ? -16.260 -2.568 -6.960 1.00 80.81 96 PRO A CA 1
ATOM 758 C C . PRO A 1 96 ? -15.683 -3.469 -8.064 1.00 80.81 96 PRO A C 1
ATOM 760 O O . PRO A 1 96 ? -14.801 -3.057 -8.817 1.00 80.81 96 PRO A O 1
ATOM 763 N N . ASP A 1 97 ? -16.293 -4.638 -8.264 1.00 77.12 97 ASP A N 1
ATOM 764 C CA . ASP A 1 97 ? -15.911 -5.624 -9.295 1.00 77.12 97 ASP A CA 1
ATOM 765 C C . ASP A 1 97 ? -16.170 -5.182 -10.747 1.00 77.12 97 ASP A C 1
ATOM 767 O O . ASP A 1 97 ? -15.817 -5.888 -11.701 1.00 77.12 97 ASP A O 1
ATOM 771 N N . SER A 1 98 ? -16.824 -4.033 -10.937 1.00 80.94 98 SER A N 1
ATOM 772 C CA . SER A 1 98 ? -17.131 -3.447 -12.247 1.00 80.94 98 SER A CA 1
ATOM 773 C C . SER A 1 98 ? -15.958 -2.680 -12.863 1.00 80.94 98 SER A C 1
ATOM 775 O O . SER A 1 98 ? -16.115 -2.068 -13.916 1.00 80.94 98 SER A O 1
ATOM 777 N N . VAL A 1 99 ? -14.811 -2.629 -12.187 1.00 84.62 99 VAL A N 1
ATOM 778 C CA . VAL A 1 99 ? -13.621 -1.942 -12.688 1.00 84.62 99 VAL A CA 1
ATOM 779 C C . VAL A 1 99 ? -12.898 -2.847 -13.679 1.00 84.62 99 VAL A C 1
ATOM 781 O O . VAL A 1 99 ? -12.504 -3.947 -13.315 1.00 84.62 99 VAL A O 1
ATOM 784 N N . ASP A 1 100 ? -12.677 -2.357 -14.901 1.00 85.44 100 ASP A N 1
ATOM 785 C CA . ASP A 1 100 ? -11.908 -3.056 -15.944 1.00 85.44 100 ASP A CA 1
ATOM 786 C C . ASP A 1 100 ? -10.513 -2.440 -16.172 1.00 85.44 100 ASP A C 1
ATOM 788 O O . ASP A 1 100 ? -9.633 -3.059 -16.780 1.00 85.44 100 ASP A O 1
ATOM 792 N N . THR A 1 101 ? -10.293 -1.210 -15.691 1.00 88.69 101 THR A N 1
ATOM 793 C CA . THR A 1 101 ? -9.046 -0.456 -15.866 1.00 88.69 101 THR A CA 1
ATOM 794 C C . THR A 1 101 ? -8.524 0.109 -14.547 1.00 88.69 101 THR A C 1
ATOM 796 O O . THR A 1 101 ? -9.289 0.587 -13.710 1.00 88.69 101 THR A O 1
ATOM 799 N N . LEU A 1 102 ? -7.204 0.098 -14.369 1.00 90.50 102 LEU A N 1
ATOM 800 C CA . LEU A 1 102 ? -6.511 0.695 -13.229 1.00 90.50 102 LEU A CA 1
ATOM 801 C C . LEU A 1 102 ? -5.476 1.705 -13.714 1.00 90.50 102 LEU A C 1
ATOM 803 O O . LEU A 1 102 ? -4.555 1.347 -14.443 1.00 90.50 102 LEU A O 1
ATOM 807 N N . GLU A 1 103 ? -5.601 2.947 -13.261 1.00 92.12 103 GLU A N 1
ATOM 808 C CA . GLU A 1 103 ? -4.566 3.968 -13.412 1.00 92.12 103 GLU A CA 1
ATOM 809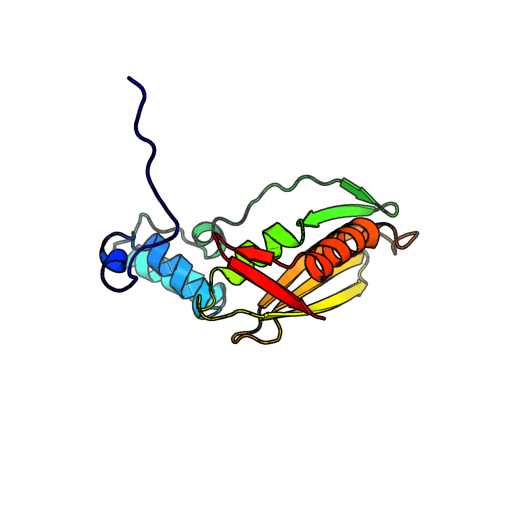 C C . GLU A 1 103 ? -3.734 4.002 -12.133 1.00 92.12 103 GLU A C 1
ATOM 811 O O . GLU A 1 103 ? -4.283 4.189 -11.042 1.00 92.12 103 GLU A O 1
ATOM 816 N N . ILE A 1 104 ? -2.422 3.788 -12.252 1.00 91.25 104 ILE A N 1
ATOM 817 C CA . ILE A 1 104 ? -1.512 3.725 -11.110 1.00 91.25 104 ILE A CA 1
ATOM 818 C C . ILE A 1 104 ? -0.471 4.843 -11.134 1.00 91.25 104 ILE A C 1
ATOM 820 O O . ILE A 1 104 ? 0.187 5.079 -12.135 1.00 91.25 104 ILE A O 1
ATOM 824 N N . GLY A 1 105 ? -0.259 5.502 -9.996 1.00 85.75 105 GLY A N 1
ATOM 825 C CA . GLY A 1 105 ? 0.755 6.550 -9.849 1.00 85.75 105 GLY A CA 1
ATOM 826 C C . GLY A 1 105 ? 1.934 6.087 -8.999 1.00 85.75 105 GLY A C 1
ATOM 827 O O . GLY A 1 105 ? 1.723 5.596 -7.891 1.00 85.75 105 GLY A O 1
ATOM 828 N N . LEU A 1 106 ? 3.173 6.287 -9.468 1.00 84.94 106 LEU A N 1
ATOM 829 C CA . LEU A 1 106 ? 4.378 6.062 -8.660 1.00 84.94 106 LEU A CA 1
ATOM 830 C C . LEU A 1 106 ? 4.883 7.366 -8.040 1.00 84.94 106 LEU A C 1
ATOM 832 O O . LEU A 1 106 ? 5.211 8.317 -8.747 1.00 84.94 106 LEU A O 1
ATOM 836 N N . ILE A 1 107 ? 4.988 7.392 -6.711 1.00 81.31 107 ILE A N 1
ATOM 837 C CA . ILE A 1 107 ? 5.398 8.579 -5.954 1.00 81.31 107 ILE A CA 1
ATOM 838 C C . ILE A 1 107 ? 6.613 8.219 -5.092 1.00 81.31 107 ILE A C 1
ATOM 840 O O . ILE A 1 107 ? 6.462 7.592 -4.038 1.00 81.31 107 ILE A O 1
ATOM 844 N N . PRO A 1 108 ? 7.833 8.596 -5.502 1.00 70.62 108 PRO A N 1
ATOM 845 C CA . PRO A 1 108 ? 8.982 8.518 -4.619 1.00 70.62 108 PRO A CA 1
ATOM 846 C C . PRO A 1 108 ? 8.897 9.664 -3.602 1.00 70.62 108 PRO A C 1
ATOM 848 O O . PRO A 1 108 ? 8.940 10.839 -3.968 1.00 70.62 108 PRO A O 1
ATOM 851 N N . LEU A 1 109 ? 8.748 9.334 -2.317 1.00 70.00 109 LEU A N 1
ATOM 852 C CA . LEU A 1 109 ? 8.834 10.328 -1.244 1.00 70.00 109 LEU A CA 1
ATOM 853 C C . LEU A 1 109 ? 10.215 10.255 -0.604 1.00 70.00 109 LEU A C 1
ATOM 855 O O . LEU A 1 109 ? 10.785 9.180 -0.463 1.00 70.00 109 LEU A O 1
ATOM 859 N N . PHE A 1 110 ? 10.747 11.395 -0.176 1.00 68.06 110 PHE A N 1
ATOM 860 C CA . PHE A 1 110 ? 12.046 11.462 0.488 1.00 68.06 110 PHE A CA 1
ATOM 861 C C . PHE A 1 110 ? 11.912 12.268 1.770 1.00 68.06 110 PHE A C 1
ATOM 863 O O . PHE A 1 110 ? 11.426 13.400 1.749 1.00 68.06 110 PHE A O 1
ATOM 870 N N . LYS A 1 111 ? 12.362 11.704 2.894 1.00 59.94 111 LYS A N 1
ATOM 871 C CA . LYS A 1 111 ? 12.464 12.450 4.151 1.00 59.94 111 LYS A CA 1
ATOM 872 C C . LYS A 1 111 ? 13.885 12.361 4.684 1.00 59.94 111 LYS A C 1
ATOM 874 O O . LYS A 1 111 ? 14.354 11.281 5.031 1.00 59.94 111 LYS A O 1
ATOM 879 N N . SER A 1 112 ? 14.556 13.508 4.756 1.00 55.34 112 SER A N 1
ATOM 880 C CA . SER A 1 112 ? 15.881 13.633 5.358 1.00 55.34 112 SER A CA 1
ATOM 881 C C . SER A 1 112 ? 15.756 13.933 6.852 1.00 55.34 112 SER A C 1
ATOM 883 O O . SER A 1 112 ? 15.417 15.052 7.242 1.00 55.34 112 SER A O 1
ATOM 885 N N . SER A 1 113 ? 16.049 12.954 7.699 1.00 60.09 113 SER A N 1
ATOM 886 C CA . SER A 1 113 ? 16.562 13.205 9.049 1.00 60.09 113 SER A CA 1
ATOM 887 C C . SER A 1 113 ? 17.919 12.494 9.184 1.00 60.09 113 SER A C 1
ATOM 889 O O . SER A 1 113 ? 18.461 12.021 8.185 1.00 60.09 113 SER A O 1
ATOM 891 N N . GLN A 1 114 ? 18.507 12.430 10.386 1.00 64.12 114 GLN A N 1
ATOM 892 C CA . GLN A 1 114 ? 19.758 11.683 10.635 1.00 64.12 114 GLN A CA 1
ATOM 893 C C . GLN A 1 114 ? 19.697 10.212 10.166 1.00 64.12 114 GLN A C 1
ATOM 895 O O . GLN A 1 114 ? 20.732 9.571 9.997 1.00 64.12 114 GLN A O 1
ATOM 900 N N . SER A 1 115 ? 18.493 9.691 9.917 1.00 70.50 115 SER A N 1
ATOM 901 C CA . SER A 1 115 ? 18.250 8.544 9.057 1.00 70.50 115 SER A CA 1
ATOM 902 C C . SER A 1 115 ? 17.330 8.930 7.896 1.00 70.50 115 SER A C 1
ATOM 904 O O . SER A 1 115 ? 16.428 9.758 8.023 1.00 70.50 115 SER A O 1
ATOM 906 N N . SER A 1 116 ? 17.582 8.358 6.724 1.00 82.00 116 SER A N 1
ATOM 90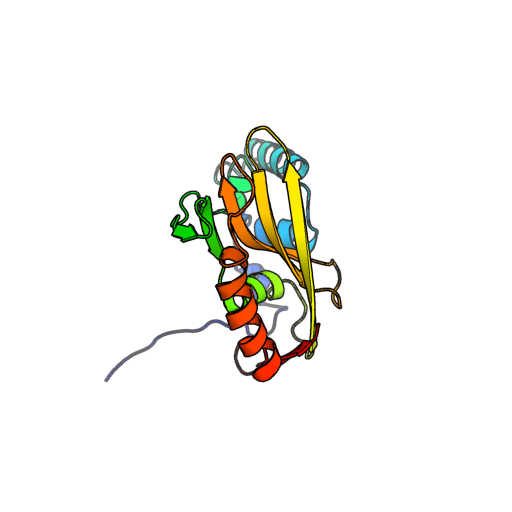7 C CA . SER A 1 116 ? 16.834 8.647 5.507 1.00 82.00 116 SER A CA 1
ATOM 908 C C . SER A 1 116 ? 15.993 7.439 5.111 1.00 82.00 116 SER A C 1
ATOM 910 O O . SER A 1 116 ? 16.519 6.346 4.902 1.00 82.00 116 SER A O 1
ATOM 912 N N . LEU A 1 117 ? 14.683 7.657 4.990 1.00 87.75 117 LEU A N 1
ATOM 913 C CA . LEU A 1 117 ? 13.741 6.695 4.426 1.00 87.75 117 LEU A CA 1
ATOM 914 C C . LEU A 1 117 ? 13.398 7.123 2.994 1.00 87.75 117 LEU A C 1
ATOM 916 O O . LEU A 1 117 ? 13.036 8.278 2.754 1.00 87.75 117 LEU A O 1
ATOM 920 N N . TRP A 1 118 ? 13.504 6.171 2.074 1.00 89.56 118 TRP A N 1
ATOM 921 C CA . TRP A 1 118 ? 13.278 6.309 0.637 1.00 89.56 118 TRP A CA 1
ATOM 922 C C . TRP A 1 118 ? 12.184 5.319 0.222 1.00 89.56 118 TRP A C 1
ATOM 924 O O . TRP A 1 118 ? 12.483 4.223 -0.265 1.00 89.56 118 TRP A O 1
ATOM 934 N N . PRO A 1 119 ? 10.910 5.639 0.504 1.00 90.94 119 PRO A N 1
ATOM 935 C CA . PRO A 1 119 ? 9.787 4.873 0.003 1.00 90.94 119 PRO A CA 1
ATOM 936 C C . PRO A 1 119 ? 9.597 5.062 -1.506 1.00 90.94 119 PRO A C 1
ATOM 938 O O . PRO A 1 119 ? 9.700 6.166 -2.043 1.00 90.94 119 PRO A O 1
ATOM 941 N N . VAL A 1 120 ? 9.202 3.979 -2.160 1.00 93.00 120 VAL A N 1
ATOM 942 C CA . VAL A 1 120 ? 8.540 3.999 -3.461 1.00 93.00 120 VAL A CA 1
ATOM 943 C C . VAL A 1 120 ? 7.085 3.662 -3.204 1.00 93.00 120 VAL A C 1
ATOM 945 O O . VAL A 1 120 ? 6.784 2.558 -2.748 1.00 93.00 120 VAL A O 1
ATOM 948 N N . LEU A 1 121 ? 6.194 4.621 -3.438 1.00 93.56 121 LEU A N 1
ATOM 949 C CA . LEU A 1 121 ? 4.760 4.429 -3.265 1.00 93.56 121 LEU A CA 1
ATOM 950 C C . LEU A 1 121 ? 4.095 4.176 -4.612 1.00 93.56 121 LEU A C 1
ATOM 952 O O . LEU A 1 121 ? 4.530 4.716 -5.628 1.00 93.56 121 LEU A O 1
ATOM 956 N N . CYS A 1 122 ? 3.030 3.389 -4.588 1.00 94.62 122 CYS A N 1
ATOM 957 C CA . CYS A 1 122 ? 2.074 3.246 -5.672 1.00 94.62 122 CYS A CA 1
ATOM 958 C C . CYS A 1 122 ? 0.712 3.710 -5.167 1.00 94.62 122 CYS A C 1
ATOM 960 O O . CYS A 1 122 ? 0.424 3.609 -3.972 1.00 94.62 122 CYS A O 1
ATOM 962 N N . GLY A 1 123 ? -0.141 4.195 -6.054 1.00 93.38 123 GLY A N 1
ATOM 963 C CA . GLY A 1 123 ? -1.545 4.306 -5.715 1.00 93.38 123 GLY A CA 1
ATOM 964 C C . GLY A 1 123 ? -2.464 4.095 -6.896 1.00 93.38 123 GLY A C 1
ATOM 965 O O . GLY A 1 123 ? -2.052 4.285 -8.032 1.00 93.38 123 GLY A O 1
ATOM 966 N N . ILE A 1 124 ? -3.706 3.732 -6.594 1.00 94.00 124 ILE A N 1
ATOM 967 C CA . ILE A 1 124 ? -4.787 3.548 -7.564 1.00 94.00 124 ILE A CA 1
ATOM 968 C C . ILE A 1 124 ? -5.525 4.883 -7.690 1.00 94.00 124 ILE A C 1
ATOM 970 O O . ILE A 1 124 ? -6.131 5.352 -6.724 1.00 94.00 124 ILE A O 1
ATOM 974 N N . MET A 1 125 ? -5.386 5.527 -8.847 1.00 92.56 125 MET A N 1
ATOM 975 C CA . MET A 1 125 ? -5.705 6.943 -9.065 1.00 92.56 125 MET A CA 1
ATOM 976 C C . MET A 1 125 ? -7.111 7.164 -9.627 1.00 92.56 125 MET A C 1
ATOM 978 O O . MET A 1 125 ? -7.747 8.164 -9.304 1.00 92.56 125 MET A O 1
ATOM 982 N N . ASN A 1 126 ? -7.613 6.230 -10.436 1.00 92.62 126 ASN A N 1
ATOM 983 C CA . ASN A 1 126 ? -8.906 6.345 -11.115 1.00 92.62 126 ASN A CA 1
ATOM 984 C C . ASN A 1 126 ? -10.104 5.861 -10.281 1.00 92.62 126 ASN A C 1
ATOM 986 O O . ASN A 1 126 ? -11.229 5.861 -10.777 1.00 92.62 126 ASN A O 1
ATOM 990 N N . LEU A 1 127 ? -9.888 5.452 -9.026 1.00 90.50 127 LEU A N 1
ATOM 991 C CA . LEU A 1 127 ? -10.932 4.957 -8.126 1.00 90.50 127 LEU A CA 1
ATOM 992 C C . LEU A 1 127 ? -11.000 5.791 -6.844 1.00 90.50 127 LEU A C 1
ATOM 994 O O . LEU A 1 127 ? -10.002 6.333 -6.372 1.00 90.50 127 LEU A O 1
ATOM 998 N N . THR A 1 128 ? -12.199 5.882 -6.264 1.00 87.69 128 THR A N 1
ATOM 999 C CA . THR A 1 128 ? -12.454 6.646 -5.036 1.00 87.69 128 THR A CA 1
ATOM 1000 C C . THR A 1 128 ? -12.873 5.710 -3.899 1.00 87.69 128 THR A C 1
ATOM 1002 O O . THR A 1 128 ? -13.753 4.877 -4.108 1.00 87.69 128 THR A O 1
ATOM 1005 N N . PRO A 1 129 ? -12.284 5.851 -2.696 1.00 88.00 129 PRO A N 1
ATOM 1006 C CA . PRO A 1 129 ? -11.215 6.794 -2.354 1.00 88.00 129 PRO A CA 1
ATOM 1007 C C . PRO A 1 129 ? -9.873 6.391 -2.980 1.00 88.00 129 PRO A C 1
ATOM 1009 O O . PRO A 1 129 ? -9.604 5.204 -3.126 1.00 88.00 129 PRO A O 1
ATOM 1012 N N . VAL A 1 130 ? -9.012 7.361 -3.307 1.00 89.12 130 VAL A N 1
ATOM 1013 C CA . VAL A 1 130 ? -7.645 7.071 -3.776 1.00 89.12 130 VAL A CA 1
ATOM 1014 C C . VAL A 1 130 ? -6.896 6.311 -2.681 1.00 89.12 130 VAL A C 1
ATOM 1016 O O . VAL A 1 130 ? -6.918 6.701 -1.507 1.00 89.12 130 VAL A O 1
ATOM 1019 N N . ARG A 1 131 ? -6.218 5.224 -3.056 1.00 88.56 131 ARG A N 1
ATOM 1020 C CA . ARG A 1 131 ? -5.372 4.444 -2.143 1.00 88.56 131 ARG A CA 1
ATOM 1021 C C . ARG A 1 131 ? -3.920 4.567 -2.542 1.00 88.56 131 ARG A C 1
ATOM 1023 O O . ARG A 1 131 ? -3.581 4.296 -3.685 1.00 88.56 131 ARG A O 1
ATOM 1030 N N . ILE A 1 132 ? -3.081 4.940 -1.579 1.00 90.69 132 ILE A N 1
ATOM 1031 C CA . ILE A 1 132 ? -1.627 5.027 -1.718 1.00 90.69 132 ILE A CA 1
ATOM 1032 C C . ILE A 1 132 ? -0.999 4.043 -0.733 1.00 90.69 132 ILE A C 1
ATOM 1034 O O . ILE A 1 132 ? -1.337 4.046 0.451 1.00 90.69 132 ILE A O 1
ATOM 1038 N N . PHE A 1 133 ? -0.072 3.224 -1.214 1.00 91.50 133 PHE A N 1
ATOM 1039 C CA . PHE A 1 133 ? 0.572 2.160 -0.450 1.00 91.50 133 PHE A CA 1
ATOM 1040 C C . PHE A 1 133 ? 2.042 1.987 -0.870 1.00 91.50 133 PHE A C 1
ATOM 1042 O O . PHE A 1 133 ? 2.426 2.353 -1.983 1.00 91.50 133 PHE A O 1
ATOM 1049 N N . PRO A 1 134 ? 2.912 1.479 0.021 1.00 92.38 134 PRO A N 1
ATOM 1050 C CA . PRO A 1 134 ? 4.319 1.268 -0.298 1.00 92.38 134 PRO A CA 1
ATOM 1051 C C . PRO A 1 134 ? 4.532 0.041 -1.193 1.00 92.38 134 PRO A C 1
ATOM 1053 O O . PRO A 1 134 ? 3.933 -1.005 -0.973 1.00 92.38 134 PRO A O 1
ATOM 1056 N N . ILE A 1 135 ? 5.448 0.166 -2.155 1.00 94.56 135 ILE A N 1
ATOM 1057 C CA . ILE A 1 135 ? 5.963 -0.923 -3.006 1.00 94.56 135 ILE A CA 1
ATOM 1058 C C . ILE A 1 135 ? 7.400 -1.275 -2.635 1.00 94.56 135 ILE A C 1
ATOM 1060 O O . ILE A 1 135 ? 7.800 -2.432 -2.661 1.00 94.56 135 ILE A O 1
ATOM 1064 N N . ALA A 1 136 ? 8.186 -0.281 -2.236 1.00 93.75 136 ALA A N 1
ATOM 1065 C CA . ALA A 1 136 ? 9.510 -0.508 -1.686 1.00 93.75 136 ALA A CA 1
ATOM 1066 C C . ALA A 1 136 ? 9.778 0.476 -0.553 1.00 93.75 136 ALA A C 1
ATOM 1068 O O . ALA A 1 136 ? 9.361 1.633 -0.616 1.00 93.75 136 ALA A O 1
ATOM 1069 N N . LEU A 1 137 ? 10.492 0.030 0.471 1.00 93.19 137 LEU A N 1
ATOM 1070 C CA . LEU A 1 137 ? 10.991 0.871 1.551 1.00 93.19 137 LEU A CA 1
ATOM 1071 C C . LEU A 1 137 ? 12.493 0.660 1.654 1.00 93.19 137 LEU A C 1
ATOM 1073 O O . LEU A 1 137 ? 12.944 -0.456 1.900 1.00 93.19 137 LEU A O 1
ATOM 1077 N N . THR A 1 138 ? 13.254 1.737 1.482 1.00 93.06 138 THR A N 1
ATOM 1078 C CA . THR A 1 138 ? 14.714 1.706 1.614 1.00 93.06 138 THR A CA 1
ATOM 1079 C C . THR A 1 138 ? 15.132 2.629 2.746 1.00 93.06 138 THR A C 1
ATOM 1081 O O . THR A 1 138 ? 14.736 3.795 2.767 1.00 93.06 138 THR A O 1
ATOM 1084 N N . TYR A 1 139 ? 15.895 2.125 3.707 1.00 91.94 139 TYR A N 1
ATOM 1085 C CA . TYR A 1 139 ? 16.228 2.837 4.936 1.00 91.94 139 TYR A CA 1
ATOM 1086 C C . TYR A 1 139 ? 17.717 2.744 5.263 1.00 91.94 139 TYR A C 1
ATOM 1088 O O . TYR A 1 139 ? 18.334 1.686 5.183 1.00 91.94 139 TYR A O 1
ATOM 1096 N N . GLY A 1 140 ? 18.310 3.867 5.656 1.00 90.38 140 GLY A N 1
ATOM 1097 C CA . GLY A 1 140 ? 19.720 3.913 6.018 1.00 90.38 140 GLY A CA 1
ATOM 1098 C C . GLY A 1 140 ? 20.136 5.268 6.568 1.00 90.38 140 GLY A C 1
ATOM 1099 O O . GLY A 1 140 ? 19.351 6.213 6.628 1.00 90.38 140 GLY A O 1
ATOM 1100 N N . LYS A 1 141 ? 21.393 5.370 6.998 1.00 86.69 141 LYS A N 1
ATOM 1101 C CA . LYS A 1 141 ? 21.948 6.603 7.590 1.00 86.69 141 LYS A CA 1
ATOM 1102 C C . LYS A 1 141 ? 22.309 7.667 6.547 1.00 86.69 141 LYS A C 1
ATOM 1104 O O . LYS A 1 141 ? 22.552 8.815 6.897 1.00 86.69 141 LYS A O 1
ATOM 1109 N N . SER A 1 142 ? 22.349 7.290 5.274 1.00 84.44 142 SER A N 1
ATOM 1110 C CA . SER A 1 142 ? 22.728 8.144 4.150 1.00 84.44 142 SER A CA 1
ATOM 1111 C C . SER A 1 142 ? 21.730 8.016 3.000 1.00 84.44 142 SER A C 1
ATOM 1113 O O . SER A 1 142 ? 20.756 7.267 3.071 1.00 84.44 142 SER A O 1
ATOM 1115 N N . LYS A 1 143 ? 21.968 8.771 1.924 1.00 85.81 143 LYS A N 1
ATOM 1116 C CA . LYS A 1 143 ? 21.255 8.591 0.655 1.00 85.81 143 LYS A CA 1
ATOM 1117 C C . LYS A 1 143 ? 21.643 7.240 0.017 1.00 85.81 143 LYS A C 1
ATOM 1119 O O . LYS A 1 143 ? 22.779 6.808 0.238 1.00 85.81 143 LYS A O 1
ATOM 1124 N N . PRO A 1 144 ? 20.761 6.619 -0.790 1.00 88.56 144 PRO A N 1
ATOM 1125 C CA . PRO A 1 144 ? 21.085 5.431 -1.566 1.00 88.56 144 PRO A CA 1
ATOM 1126 C C . PRO A 1 144 ? 22.300 5.690 -2.445 1.00 88.56 144 PRO A C 1
ATOM 1128 O O . PRO A 1 144 ? 22.391 6.734 -3.096 1.00 88.56 144 PRO A O 1
ATOM 1131 N N . LYS A 1 145 ? 23.224 4.730 -2.492 1.00 91.81 145 LYS A N 1
ATOM 1132 C CA . LYS A 1 145 ? 24.424 4.840 -3.333 1.00 91.81 145 LYS A CA 1
ATOM 1133 C C . LYS A 1 145 ? 24.101 4.865 -4.829 1.00 91.81 145 LYS A C 1
ATOM 1135 O O . LYS A 1 145 ? 24.848 5.425 -5.624 1.00 91.81 145 LYS A O 1
ATOM 1140 N N . ASN A 1 146 ? 23.009 4.217 -5.214 1.00 92.62 146 ASN A N 1
ATOM 1141 C CA . ASN A 1 146 ? 22.547 4.072 -6.588 1.00 92.62 146 ASN A CA 1
ATOM 1142 C C . ASN A 1 146 ? 21.023 3.854 -6.604 1.00 92.62 146 ASN A C 1
ATOM 1144 O O . ASN A 1 146 ? 20.381 3.835 -5.556 1.00 92.62 146 ASN A O 1
ATOM 1148 N N . LEU A 1 147 ? 20.448 3.685 -7.794 1.00 92.31 147 LEU A N 1
ATOM 1149 C CA . LEU A 1 147 ? 19.008 3.482 -7.993 1.00 92.31 147 LEU A CA 1
ATOM 1150 C C . LEU A 1 147 ? 18.576 2.005 -7.953 1.00 92.31 147 LEU A C 1
ATOM 1152 O O . LEU A 1 147 ? 17.459 1.691 -8.351 1.00 92.31 147 LEU A O 1
ATOM 1156 N N . ASP A 1 148 ? 19.428 1.091 -7.480 1.00 94.75 148 ASP A N 1
ATOM 1157 C CA . ASP A 1 148 ? 19.124 -0.350 -7.451 1.00 94.75 148 ASP A CA 1
ATOM 1158 C C . ASP A 1 148 ? 17.880 -0.682 -6.601 1.00 94.75 148 ASP A C 1
ATOM 1160 O O . ASP A 1 148 ? 17.136 -1.619 -6.897 1.00 94.75 148 ASP A O 1
ATOM 1164 N N . PHE A 1 149 ? 17.564 0.150 -5.604 1.00 91.75 149 PHE A N 1
ATOM 1165 C CA . PHE A 1 149 ? 16.322 0.044 -4.833 1.00 91.75 149 PHE A CA 1
ATOM 1166 C C . PHE A 1 149 ? 15.032 0.179 -5.673 1.00 91.75 149 PHE A C 1
ATOM 1168 O O . PHE A 1 149 ? 13.970 -0.260 -5.228 1.00 91.75 149 PHE A O 1
ATOM 1175 N N . LEU A 1 150 ? 15.106 0.753 -6.883 1.00 93.25 150 LEU A N 1
ATOM 1176 C CA . LEU A 1 150 ? 13.987 0.851 -7.830 1.00 93.25 150 LEU A CA 1
ATOM 1177 C C . LEU A 1 150 ? 13.845 -0.383 -8.727 1.00 93.25 150 LEU A C 1
ATOM 1179 O O . LEU A 1 150 ? 12.805 -0.538 -9.366 1.00 93.25 150 LEU A O 1
ATOM 1183 N N . HIS A 1 151 ? 14.867 -1.242 -8.800 1.00 95.19 151 HIS A N 1
ATOM 1184 C CA . HIS A 1 151 ? 14.952 -2.317 -9.790 1.00 95.19 151 HIS A CA 1
ATOM 1185 C C . HIS A 1 151 ? 13.718 -3.229 -9.780 1.00 95.19 151 HIS A C 1
ATOM 1187 O O . HIS A 1 151 ? 13.119 -3.472 -10.826 1.00 95.19 151 HIS A O 1
ATOM 1193 N N . ASP A 1 152 ? 13.304 -3.694 -8.599 1.00 95.88 152 ASP A N 1
ATOM 1194 C CA . ASP A 1 152 ? 12.187 -4.638 -8.485 1.00 95.88 152 ASP A CA 1
ATOM 1195 C C . ASP A 1 152 ? 10.858 -3.958 -8.822 1.00 95.88 152 ASP A C 1
ATOM 1197 O O . ASP A 1 152 ? 10.051 -4.518 -9.557 1.00 95.88 152 ASP A O 1
ATOM 1201 N N . THR A 1 153 ? 10.666 -2.703 -8.394 1.00 94.56 153 THR A N 1
ATOM 1202 C CA . THR A 1 153 ? 9.494 -1.905 -8.779 1.00 94.56 153 THR A CA 1
ATOM 1203 C C . THR A 1 153 ? 9.405 -1.733 -10.290 1.00 94.56 153 THR A C 1
ATOM 1205 O O . THR A 1 153 ? 8.338 -1.938 -10.858 1.00 94.56 153 THR A O 1
ATOM 1208 N N . VAL A 1 154 ? 10.507 -1.379 -10.957 1.00 95.25 154 VAL A N 1
ATOM 1209 C CA . VAL A 1 154 ? 10.529 -1.192 -12.417 1.00 95.25 154 VAL A CA 1
ATOM 1210 C C . VAL A 1 154 ? 10.269 -2.513 -13.139 1.00 95.25 154 VAL A C 1
ATOM 1212 O O . VAL A 1 154 ? 9.536 -2.536 -14.130 1.00 95.25 154 VAL A O 1
ATOM 1215 N N . ARG A 1 155 ? 10.843 -3.620 -12.658 1.00 97.06 155 ARG A N 1
ATOM 1216 C CA . ARG A 1 155 ? 10.598 -4.955 -13.215 1.00 97.06 155 ARG A CA 1
ATOM 1217 C C . ARG A 1 155 ? 9.116 -5.318 -13.133 1.00 97.06 155 ARG A C 1
ATOM 1219 O O . ARG A 1 155 ? 8.524 -5.628 -14.164 1.00 97.06 155 ARG A O 1
ATOM 1226 N N . ASP A 1 156 ? 8.522 -5.250 -11.945 1.00 96.88 156 ASP A N 1
ATOM 1227 C CA . ASP A 1 156 ? 7.129 -5.656 -11.746 1.00 96.88 156 ASP A CA 1
ATOM 1228 C C . ASP A 1 156 ? 6.159 -4.690 -12.445 1.00 96.88 156 ASP A C 1
ATOM 1230 O O . ASP A 1 156 ? 5.175 -5.130 -13.035 1.00 96.88 156 ASP A O 1
ATOM 1234 N N . LEU A 1 157 ? 6.469 -3.389 -12.490 1.00 95.38 157 LEU A N 1
ATOM 1235 C CA . LEU A 1 157 ? 5.693 -2.408 -13.254 1.00 95.38 157 LEU A CA 1
ATOM 1236 C C . LEU A 1 157 ? 5.634 -2.774 -14.740 1.00 95.38 157 LEU A C 1
ATOM 1238 O O . LEU A 1 157 ? 4.563 -2.761 -15.339 1.00 95.38 157 LEU A O 1
ATOM 1242 N N . ASN A 1 158 ? 6.770 -3.140 -15.338 1.00 96.50 158 ASN A N 1
ATOM 1243 C CA . ASN A 1 158 ? 6.811 -3.559 -16.739 1.00 96.50 158 ASN A CA 1
ATOM 1244 C C . ASN A 1 158 ? 5.982 -4.822 -17.002 1.00 96.50 158 ASN A C 1
ATOM 1246 O O . ASN A 1 158 ? 5.451 -4.973 -18.101 1.00 96.50 158 ASN A O 1
ATOM 1250 N N . ILE A 1 159 ? 5.896 -5.731 -16.030 1.00 96.81 159 ILE A N 1
ATOM 1251 C CA . ILE A 1 159 ? 5.071 -6.939 -16.130 1.00 96.81 159 ILE A CA 1
ATOM 1252 C C . ILE A 1 159 ? 3.594 -6.545 -16.093 1.00 96.81 159 ILE A C 1
ATOM 1254 O O . ILE A 1 159 ? 2.869 -6.842 -17.041 1.00 96.81 159 ILE A O 1
ATOM 1258 N N . VAL A 1 160 ? 3.176 -5.804 -15.066 1.00 95.94 160 VAL A N 1
ATOM 1259 C CA . VAL A 1 160 ? 1.774 -5.416 -14.852 1.00 95.94 160 VAL A CA 1
ATOM 1260 C C . VAL A 1 160 ? 1.248 -4.518 -15.980 1.00 95.94 160 VAL A C 1
ATOM 1262 O O . VAL A 1 160 ? 0.129 -4.713 -16.443 1.00 95.94 160 VAL A O 1
ATOM 1265 N N . LEU A 1 161 ? 2.052 -3.587 -16.504 1.00 95.62 161 LEU A N 1
ATOM 1266 C CA . LEU A 1 161 ? 1.647 -2.751 -17.645 1.00 95.62 161 LEU A CA 1
ATOM 1267 C C . LEU A 1 161 ? 1.467 -3.551 -18.944 1.00 95.62 161 LEU A C 1
ATOM 1269 O O . LEU A 1 161 ? 0.677 -3.161 -19.802 1.00 95.62 161 LEU A O 1
ATOM 1273 N N . LYS A 1 162 ? 2.204 -4.656 -19.118 1.00 96.31 162 LYS A N 1
ATOM 1274 C CA . LYS A 1 162 ? 2.114 -5.504 -20.319 1.00 96.31 162 LYS A CA 1
ATOM 1275 C C . LYS A 1 162 ? 1.019 -6.556 -20.214 1.00 96.31 162 LYS A C 1
ATOM 1277 O O . LYS A 1 162 ? 0.379 -6.859 -21.215 1.00 96.31 162 LYS A O 1
ATOM 1282 N N . GLN A 1 163 ? 0.866 -7.153 -19.038 1.00 96.06 163 GLN A N 1
ATOM 1283 C CA . GLN A 1 163 ? 0.012 -8.321 -18.821 1.00 96.06 163 GLN A CA 1
ATOM 1284 C C . GLN A 1 163 ? -1.333 -7.961 -18.183 1.00 96.06 163 GLN A C 1
ATOM 1286 O O . GLN A 1 163 ? -2.266 -8.749 -18.273 1.00 96.06 163 GLN A O 1
ATOM 1291 N N . GLY A 1 164 ? -1.451 -6.776 -17.582 1.00 94.25 164 GLY A N 1
ATOM 1292 C CA . GLY A 1 164 ? -2.576 -6.414 -16.728 1.00 94.25 164 GLY A CA 1
ATOM 1293 C C . GLY A 1 164 ? -2.439 -6.974 -15.309 1.00 94.25 164 GLY A C 1
ATOM 1294 O O . GLY A 1 164 ? -1.399 -7.516 -14.931 1.00 94.25 164 GLY A O 1
ATOM 1295 N N . LEU A 1 165 ? -3.500 -6.820 -14.516 1.00 94.19 165 LEU A N 1
ATOM 1296 C CA . LEU A 1 165 ? -3.618 -7.374 -13.165 1.00 94.19 165 LEU A CA 1
ATOM 1297 C C . LEU A 1 165 ? -4.652 -8.505 -13.155 1.00 94.19 165 LEU A C 1
ATOM 1299 O O . LEU A 1 165 ? -5.826 -8.264 -13.439 1.00 94.19 165 LEU A O 1
ATOM 1303 N N . SER A 1 166 ? -4.236 -9.724 -12.812 1.00 91.81 166 SER A N 1
ATOM 1304 C CA . SER A 1 166 ? -5.133 -10.886 -12.762 1.00 91.81 166 SER A CA 1
ATOM 1305 C C . SER A 1 166 ? -5.962 -10.884 -11.477 1.00 91.81 166 SER A C 1
ATOM 1307 O O . SER A 1 166 ? -5.423 -11.069 -10.389 1.00 91.81 166 SER A O 1
ATOM 1309 N N . CYS A 1 167 ? -7.277 -10.705 -11.592 1.00 86.00 167 CYS A N 1
ATOM 1310 C CA . CYS A 1 167 ? -8.223 -10.731 -10.478 1.00 86.00 167 CYS A CA 1
ATOM 1311 C C . CYS A 1 167 ? -9.279 -11.821 -10.725 1.00 86.00 167 CYS A C 1
ATOM 1313 O O . CYS A 1 167 ? -10.235 -11.632 -11.480 1.00 86.00 167 CYS A O 1
ATOM 1315 N N . GLY A 1 168 ? -9.078 -13.000 -10.127 1.00 83.44 168 GLY A N 1
ATOM 1316 C CA . GLY A 1 168 ? -9.928 -14.166 -10.377 1.00 83.44 168 GLY A CA 1
ATOM 1317 C C . GLY A 1 168 ? -9.863 -14.602 -11.844 1.00 83.44 168 GLY A C 1
ATOM 1318 O O . GLY A 1 168 ? -8.799 -14.957 -12.342 1.00 83.44 168 GLY A O 1
ATOM 1319 N N . SER A 1 169 ? -11.002 -14.571 -12.538 1.00 82.50 169 SER A N 1
ATOM 1320 C CA . SER A 1 169 ? -11.101 -14.866 -13.976 1.00 82.50 169 SER A CA 1
ATOM 1321 C C . SER A 1 169 ? -10.926 -13.638 -14.879 1.00 82.50 169 SER A C 1
ATOM 1323 O O . SER A 1 169 ? -10.885 -13.785 -16.102 1.00 82.50 169 SER A O 1
ATOM 1325 N N . LYS A 1 170 ? -10.836 -12.434 -14.303 1.00 88.44 170 LYS A N 1
ATOM 1326 C CA . LYS A 1 170 ? -10.681 -11.177 -15.040 1.00 88.44 170 LYS A CA 1
ATOM 1327 C C . LYS A 1 170 ? -9.221 -10.741 -15.072 1.00 88.44 170 LYS A C 1
ATOM 1329 O O . LYS A 1 170 ? -8.460 -10.984 -14.138 1.00 88.44 170 LYS A O 1
ATOM 1334 N N . VAL A 1 171 ? -8.852 -10.027 -16.129 1.00 92.94 171 VAL A N 1
ATOM 1335 C CA . VAL A 1 171 ? -7.563 -9.337 -16.231 1.00 92.94 171 VAL A CA 1
ATOM 1336 C C . VAL A 1 171 ? -7.842 -7.854 -16.415 1.00 92.94 171 VAL A C 1
ATOM 1338 O O . VAL A 1 171 ? -8.413 -7.449 -17.427 1.00 92.94 171 VAL A O 1
ATOM 1341 N N . LEU A 1 172 ? -7.453 -7.052 -15.427 1.00 93.44 172 LEU A N 1
ATOM 1342 C CA . LEU A 1 172 ? -7.629 -5.605 -15.445 1.00 93.44 172 LEU A CA 1
ATOM 1343 C C . LEU A 1 172 ? -6.526 -4.966 -16.279 1.00 93.44 172 LEU A C 1
ATOM 1345 O O . LEU A 1 172 ? -5.342 -5.264 -16.089 1.00 93.44 172 LEU A O 1
ATOM 1349 N N . LYS A 1 173 ? -6.887 -4.048 -17.173 1.00 95.50 173 LYS A N 1
ATOM 1350 C CA . LYS A 1 173 ? -5.895 -3.276 -17.923 1.00 95.50 173 LYS A CA 1
ATOM 1351 C C . LYS A 1 173 ? -5.267 -2.237 -17.000 1.00 95.50 173 LYS A C 1
ATOM 1353 O O . LYS A 1 173 ? -5.982 -1.449 -16.392 1.00 95.50 173 LYS A O 1
ATOM 1358 N N . VAL A 1 174 ? -3.940 -2.193 -16.940 1.00 95.38 174 VAL A N 1
ATOM 1359 C CA . VAL A 1 174 ? -3.217 -1.232 -16.098 1.00 95.38 174 VAL A CA 1
ATOM 1360 C C . VAL A 1 174 ? -2.538 -0.169 -16.959 1.00 95.38 174 VAL A C 1
ATOM 1362 O O . VAL A 1 174 ? -1.927 -0.486 -17.981 1.00 95.38 174 VAL A O 1
ATOM 1365 N N . SER A 1 175 ? -2.641 1.090 -16.543 1.00 94.56 175 SER A N 1
ATOM 1366 C CA . SER A 1 175 ? -1.960 2.249 -17.129 1.00 94.56 175 SER A CA 1
ATOM 1367 C C . SER A 1 175 ? -1.331 3.126 -16.043 1.00 94.56 175 SER A C 1
ATOM 1369 O O . SER A 1 175 ? -1.699 3.026 -14.876 1.00 94.56 175 SER A O 1
ATOM 1371 N N . LEU A 1 176 ? -0.356 3.952 -16.432 1.00 90.19 176 LEU A N 1
ATOM 1372 C CA . LEU A 1 176 ? 0.245 4.997 -15.593 1.00 90.19 176 LEU A CA 1
ATOM 1373 C C . LEU A 1 176 ? -0.522 6.314 -15.728 1.00 90.19 176 LEU A C 1
ATOM 1375 O O . LEU A 1 176 ? -0.970 6.581 -16.867 1.00 90.19 176 LEU A O 1
#

Organism: Paramuricea clavata (NCBI:txid317549)